Protein AF-A0A1A8EYY7-F1 (afdb_monomer)

Radius of gyration: 16.96 Å; Cα contacts (8 Å, |Δi|>4): 169; chains: 1; bounding box: 48×41×40 Å

pLDDT: mean 94.99, std 7.75, range [58.66, 98.88]

Foldseek 3Di:
DVVPQQQFDLQFPQSCVVGVVVVVPVVDPDPDDDDDFDEEEDEDLVVQLVVVVVVQQQFDDSVRGQLDAPRHRDDCVLQPDLDPDRGNHNDDPVSLVPDPNNCSVVVLLLRQARCVVPVRSRVVSDDPVVSVVRSNVRSVVSNVPHNYYYYPVCVVVRVD

Solvent-accessible surface area (backbone atoms only — not comparable to full-atom values): 9527 Å² total; per-residue (Å²): 120,98,70,68,59,81,59,30,51,84,49,32,44,45,25,39,73,73,34,48,65,61,58,54,56,74,75,44,96,69,89,64,93,78,87,82,76,50,68,55,75,47,58,63,66,67,64,46,43,55,52,47,50,59,42,23,27,74,46,48,66,71,82,75,40,52,69,46,44,92,91,39,58,70,50,65,85,53,56,46,75,84,55,69,87,94,42,42,54,71,54,47,71,68,59,58,68,65,36,87,65,38,70,67,65,62,38,71,41,62,40,36,8,58,38,68,85,48,52,46,58,39,71,84,72,52,57,65,72,60,43,51,53,52,35,49,54,36,16,53,52,45,58,70,71,32,76,44,74,32,44,68,92,39,58,75,69,54,74,110

Nearest PDB structures (foldseek):
  5t05-assembly2_B  TM=1.004E+00  e=5.123E-23  Escherichia coli O157:H7
  5t03-assembly2_B  TM=1.004E+00  e=5.450E-23  Escherichia coli O157:H7

Sequence (160 aa):
FSTGWSCGLHADWTELTNCVPVVMDKKDAQRNKRNFYYITMLRDPVSRYLSEWKHVQRGATWKTALHMCDGRSPTQEELPTCYSGDDWSGVTLKEFMNCQSNLANNRQVRMLADLSLVGCYNLSSMNESQRNHILLSSAMSNLKNMAFYGLTEFQRKTQY

Mean predicted aligned error: 3.68 Å

Secondary structure (DSSP, 8-state):
--STTTT-TT--HHHHHHHHHHHHHHH-S----PPP--EEEE--HHHHHHHHHHHHTTT---TT----BTTBPPPTTTS--SSSSS--TT--HHHHHH-TT-TTTTHHHHHHS-GGGGTTT-GGGS-HHHHHHHHHHHHHHHHHHSSEEEEGGGHHHHT-

Structure (mmCIF, N/CA/C/O backbone):
data_AF-A0A1A8EYY7-F1
#
_entry.id   AF-A0A1A8EYY7-F1
#
loop_
_atom_site.group_PDB
_atom_site.id
_atom_site.type_symbol
_atom_site.label_atom_id
_atom_site.label_alt_id
_atom_site.label_comp_id
_atom_site.label_asym_id
_atom_site.label_entity_id
_atom_site.label_seq_id
_atom_site.pdbx_PDB_ins_code
_atom_site.Cartn_x
_atom_site.Cartn_y
_atom_site.Cartn_z
_atom_site.occupancy
_atom_site.B_iso_or_equiv
_atom_site.auth_seq_id
_atom_site.auth_comp_id
_atom_site.auth_asym_id
_atom_site.auth_atom_id
_atom_site.pdbx_PDB_model_num
ATOM 1 N N . PHE A 1 1 ? 16.114 -12.271 4.223 1.00 58.66 1 PHE A N 1
ATOM 2 C CA . PHE A 1 1 ? 16.095 -11.055 3.383 1.00 58.66 1 PHE A CA 1
ATOM 3 C C . PHE A 1 1 ? 17.488 -10.837 2.821 1.00 58.66 1 PHE A C 1
ATOM 5 O O . PHE A 1 1 ? 18.430 -10.948 3.592 1.00 58.66 1 PHE A O 1
ATOM 12 N N . SER A 1 2 ? 17.632 -10.561 1.523 1.00 84.94 2 SER A N 1
ATOM 13 C CA . SER A 1 2 ? 18.944 -10.358 0.881 1.00 84.94 2 SER A CA 1
ATOM 14 C C . SER A 1 2 ? 19.622 -9.050 1.309 1.00 84.94 2 SER A C 1
ATOM 16 O O . SER A 1 2 ? 20.828 -9.026 1.516 1.00 84.94 2 SER A O 1
ATOM 18 N N . THR A 1 3 ? 18.851 -7.973 1.492 1.00 88.19 3 THR A N 1
ATOM 19 C CA . THR A 1 3 ? 19.357 -6.629 1.852 1.00 88.19 3 THR A CA 1
ATOM 20 C C . THR A 1 3 ? 18.648 -6.006 3.063 1.00 88.19 3 THR A C 1
ATOM 22 O O . THR A 1 3 ? 18.825 -4.819 3.350 1.00 88.19 3 THR A O 1
ATOM 25 N N . GLY A 1 4 ? 17.843 -6.792 3.786 1.00 92.88 4 GLY A N 1
ATOM 26 C CA . GLY A 1 4 ? 17.000 -6.297 4.880 1.00 92.88 4 GLY A CA 1
ATOM 27 C C . GLY A 1 4 ? 15.979 -5.250 4.414 1.00 92.88 4 GLY A C 1
ATOM 28 O O . GLY A 1 4 ? 15.544 -5.268 3.266 1.00 92.88 4 GLY A O 1
ATOM 29 N N . TRP A 1 5 ? 15.620 -4.323 5.305 1.00 93.94 5 TRP A N 1
ATOM 30 C CA . TRP A 1 5 ? 14.695 -3.210 5.046 1.00 93.94 5 TRP A CA 1
ATOM 31 C C . TRP A 1 5 ? 15.450 -1.896 4.802 1.00 93.94 5 TRP A C 1
ATOM 33 O O . TRP A 1 5 ? 15.204 -0.892 5.464 1.00 93.94 5 TRP A O 1
ATOM 43 N N . SER A 1 6 ? 16.405 -1.909 3.862 1.00 94.50 6 SER A N 1
ATOM 44 C CA . SER A 1 6 ? 17.305 -0.768 3.594 1.00 94.50 6 SER A CA 1
ATOM 45 C C . SER A 1 6 ? 16.578 0.531 3.196 1.00 94.50 6 SER A C 1
ATOM 47 O O . SER A 1 6 ? 17.141 1.606 3.364 1.00 94.50 6 SER A O 1
ATOM 49 N N . CYS A 1 7 ? 15.349 0.430 2.681 1.00 96.31 7 CYS A N 1
ATOM 50 C CA . CYS A 1 7 ? 14.510 1.561 2.265 1.00 96.31 7 CYS A CA 1
ATOM 51 C C . CYS A 1 7 ? 13.237 1.723 3.114 1.00 96.31 7 CYS A C 1
ATOM 53 O O . CYS A 1 7 ? 12.318 2.411 2.694 1.00 96.31 7 CYS A O 1
ATOM 55 N N . GLY A 1 8 ? 13.168 1.079 4.285 1.00 96.06 8 GLY A N 1
ATOM 56 C CA . GLY A 1 8 ? 11.983 1.076 5.147 1.00 96.06 8 GLY A CA 1
ATOM 57 C C . GLY A 1 8 ? 11.275 -0.281 5.203 1.00 96.06 8 GLY A C 1
ATOM 58 O O . GLY A 1 8 ? 11.381 -1.111 4.293 1.00 96.06 8 GLY A O 1
ATOM 59 N N . LEU A 1 9 ? 10.582 -0.534 6.317 1.00 97.12 9 LEU A N 1
ATOM 60 C CA . LEU A 1 9 ? 9.783 -1.744 6.513 1.00 97.12 9 LEU A CA 1
ATOM 61 C C . LEU A 1 9 ? 8.613 -1.755 5.526 1.00 97.12 9 LEU A C 1
ATOM 63 O O . LEU A 1 9 ? 7.784 -0.854 5.556 1.00 97.12 9 LEU A O 1
ATOM 67 N N . HIS A 1 10 ? 8.521 -2.802 4.702 1.00 96.81 10 HIS A N 1
ATOM 68 C CA . HIS A 1 10 ? 7.518 -2.902 3.636 1.00 96.81 10 HIS A CA 1
ATOM 69 C C . HIS A 1 10 ? 7.497 -1.680 2.704 1.00 96.81 10 HIS A C 1
ATOM 71 O O . HIS A 1 10 ? 6.417 -1.254 2.305 1.00 96.81 10 HIS A O 1
ATOM 77 N N . ALA A 1 11 ? 8.683 -1.164 2.354 1.00 98.00 11 ALA A N 1
ATOM 78 C CA . ALA A 1 11 ? 8.836 -0.028 1.451 1.00 98.00 11 ALA A CA 1
ATOM 79 C C . ALA A 1 11 ? 7.965 -0.169 0.191 1.00 98.00 11 ALA A C 1
ATOM 81 O O . ALA A 1 11 ? 8.028 -1.195 -0.499 1.00 98.00 11 ALA A O 1
ATOM 82 N N . ASP A 1 12 ? 7.137 0.839 -0.072 1.00 98.50 12 ASP A N 1
ATOM 83 C CA . ASP A 1 12 ? 6.220 0.851 -1.210 1.00 98.50 12 ASP A CA 1
ATOM 84 C C . ASP A 1 12 ? 6.879 1.324 -2.521 1.00 98.50 12 ASP A C 1
ATOM 86 O O . ASP A 1 12 ? 8.086 1.560 -2.577 1.00 98.50 12 ASP A O 1
ATOM 90 N N . TRP A 1 13 ? 6.112 1.414 -3.615 1.00 98.62 13 TRP A N 1
ATOM 91 C CA . TRP A 1 13 ? 6.629 1.878 -4.907 1.00 98.62 13 TRP A CA 1
ATOM 92 C C . TRP A 1 13 ? 7.245 3.281 -4.821 1.00 98.62 13 TRP A C 1
ATOM 94 O O . TRP A 1 13 ? 8.312 3.508 -5.395 1.00 98.62 13 TRP A O 1
ATOM 104 N N . THR A 1 14 ? 6.621 4.197 -4.074 1.00 98.50 14 THR A N 1
ATOM 105 C CA . THR A 1 14 ? 7.106 5.574 -3.903 1.00 98.50 14 THR A CA 1
ATOM 106 C C . THR A 1 14 ? 8.415 5.571 -3.114 1.00 98.50 14 THR A C 1
ATOM 108 O O . THR A 1 14 ? 9.381 6.222 -3.508 1.00 98.50 14 THR A O 1
ATOM 111 N N . GLU A 1 15 ? 8.506 4.769 -2.054 1.00 98.38 15 GLU A N 1
ATOM 112 C CA . GLU A 1 15 ? 9.724 4.644 -1.249 1.00 98.38 15 GLU A CA 1
ATOM 113 C C . GLU A 1 15 ? 10.866 3.970 -2.027 1.00 98.38 15 GLU A C 1
ATOM 115 O O . GLU A 1 15 ? 11.992 4.473 -2.063 1.00 98.38 15 GLU A O 1
ATOM 120 N N . LEU A 1 16 ? 10.596 2.838 -2.683 1.00 97.88 16 LEU A N 1
ATOM 121 C CA . LEU A 1 16 ? 11.614 2.042 -3.370 1.00 97.88 16 LEU A CA 1
ATOM 122 C C . LEU A 1 16 ? 12.220 2.781 -4.563 1.00 97.88 16 LEU A C 1
ATOM 124 O O . LEU A 1 16 ? 13.444 2.797 -4.699 1.00 97.88 16 LEU A O 1
ATOM 128 N N . THR A 1 17 ? 11.398 3.405 -5.408 1.00 97.06 17 THR A N 1
ATOM 129 C CA . THR A 1 17 ? 11.883 4.101 -6.612 1.00 97.06 17 THR A CA 1
ATOM 130 C C . THR A 1 17 ? 12.746 5.318 -6.284 1.00 97.06 17 THR A C 1
ATOM 132 O O . THR A 1 17 ? 13.692 5.603 -7.019 1.00 97.06 17 THR A O 1
ATOM 135 N N . ASN A 1 18 ? 12.501 5.967 -5.143 1.00 96.75 18 ASN A N 1
ATOM 136 C CA . ASN A 1 18 ? 13.295 7.099 -4.664 1.00 96.75 18 ASN A CA 1
ATOM 137 C C . ASN A 1 18 ? 14.523 6.687 -3.827 1.00 96.75 18 ASN A C 1
ATOM 139 O O . ASN A 1 18 ? 15.480 7.453 -3.719 1.00 96.75 18 ASN A O 1
ATOM 143 N N . CYS A 1 19 ? 14.535 5.485 -3.242 1.00 96.56 19 CYS A N 1
ATOM 144 C CA . CYS A 1 19 ? 15.603 5.038 -2.341 1.00 96.56 19 CYS A CA 1
ATOM 145 C C . CYS A 1 19 ? 16.603 4.060 -2.982 1.00 96.56 19 CYS A C 1
ATOM 147 O O . CYS A 1 19 ? 17.817 4.202 -2.800 1.00 96.56 19 CYS A O 1
ATOM 149 N N . VAL A 1 20 ? 16.124 3.058 -3.728 1.00 95.19 20 VAL A N 1
ATOM 150 C CA . VAL A 1 20 ? 16.946 1.927 -4.196 1.00 95.19 20 VAL A CA 1
ATOM 151 C C . VAL A 1 20 ? 18.136 2.368 -5.054 1.00 95.19 20 VAL A C 1
ATOM 153 O O . VAL A 1 20 ? 19.242 1.905 -4.757 1.00 95.19 20 VAL A O 1
ATOM 156 N N . PRO A 1 21 ? 17.992 3.268 -6.052 1.00 92.50 21 PRO A N 1
ATOM 157 C CA . PRO A 1 21 ? 19.135 3.708 -6.852 1.00 92.50 21 PRO A CA 1
ATOM 158 C C . PRO A 1 21 ? 20.260 4.298 -5.992 1.00 92.50 21 PRO A C 1
ATOM 160 O O . PRO A 1 21 ? 21.414 3.893 -6.109 1.00 92.50 21 PRO A O 1
ATOM 163 N N . VAL A 1 22 ? 19.908 5.160 -5.032 1.00 91.62 22 VAL A N 1
ATOM 164 C CA . VAL A 1 22 ? 20.863 5.819 -4.128 1.00 91.62 22 VAL A CA 1
ATOM 165 C C . VAL A 1 22 ? 21.564 4.814 -3.214 1.00 91.62 22 VAL A C 1
ATOM 167 O O . VAL A 1 22 ? 22.775 4.902 -3.003 1.00 91.62 22 VAL A O 1
ATOM 170 N N . VAL A 1 23 ? 20.822 3.855 -2.652 1.00 91.44 23 VAL A N 1
ATOM 171 C CA . VAL A 1 23 ? 21.387 2.831 -1.758 1.00 91.44 23 VAL A CA 1
ATOM 172 C C . VAL A 1 23 ? 22.336 1.899 -2.507 1.00 91.44 23 VAL A C 1
ATOM 174 O O . VAL A 1 23 ? 23.389 1.547 -1.973 1.00 91.44 23 VAL A O 1
ATOM 177 N N . MET A 1 24 ? 21.987 1.501 -3.729 1.00 88.81 24 MET A N 1
ATOM 178 C CA . MET A 1 24 ? 22.810 0.586 -4.520 1.00 88.81 24 MET A CA 1
ATOM 179 C C . MET A 1 24 ? 24.062 1.277 -5.064 1.00 88.81 24 MET A C 1
ATOM 181 O O . MET A 1 24 ? 25.140 0.685 -5.028 1.00 88.81 24 MET A O 1
ATOM 185 N N . ASP A 1 25 ? 23.967 2.547 -5.463 1.00 85.38 25 ASP A N 1
ATOM 186 C CA . ASP A 1 25 ? 25.119 3.319 -5.943 1.00 85.38 25 ASP A CA 1
ATOM 187 C C . ASP A 1 25 ? 26.149 3.624 -4.854 1.00 85.38 25 ASP A C 1
ATOM 189 O O . ASP A 1 25 ? 27.340 3.697 -5.142 1.00 85.38 25 ASP A O 1
ATOM 193 N N . LYS A 1 26 ? 25.735 3.724 -3.586 1.00 81.69 26 LYS A N 1
ATOM 194 C CA . LYS A 1 26 ? 26.672 3.859 -2.458 1.00 81.69 26 LYS A CA 1
ATOM 195 C C . LYS A 1 26 ? 27.442 2.574 -2.142 1.00 81.69 26 LYS A C 1
ATOM 197 O O . LYS A 1 26 ? 28.504 2.654 -1.532 1.00 81.69 26 LYS A O 1
ATOM 202 N N . LYS A 1 27 ? 26.906 1.402 -2.497 1.00 73.12 27 LYS A N 1
ATOM 203 C CA . LYS A 1 27 ? 27.491 0.100 -2.132 1.00 73.12 27 LYS A CA 1
ATOM 204 C C . LYS A 1 27 ? 28.580 -0.388 -3.087 1.00 73.12 27 LYS A C 1
ATOM 206 O O . LYS A 1 27 ? 29.367 -1.238 -2.692 1.00 73.12 27 LYS A O 1
ATOM 211 N N . ASP A 1 28 ? 28.649 0.152 -4.299 1.00 67.31 28 ASP A N 1
ATOM 212 C CA . ASP A 1 28 ? 29.555 -0.314 -5.353 1.00 67.31 28 ASP A CA 1
ATOM 213 C C . ASP A 1 28 ? 30.270 0.879 -5.994 1.00 67.31 28 ASP A C 1
ATOM 215 O O . ASP A 1 28 ? 29.634 1.811 -6.481 1.00 67.31 28 ASP A O 1
ATOM 219 N N . ALA A 1 29 ? 31.603 0.831 -6.040 1.00 60.16 29 ALA A N 1
ATOM 220 C CA . ALA A 1 29 ? 32.452 1.907 -6.561 1.00 60.16 29 ALA A CA 1
ATOM 221 C C . ALA A 1 29 ? 32.348 2.122 -8.090 1.00 60.16 29 ALA A C 1
ATOM 223 O O . ALA A 1 29 ? 32.885 3.100 -8.612 1.00 60.16 29 ALA A O 1
ATOM 224 N N . GLN A 1 30 ? 31.664 1.234 -8.823 1.00 61.97 30 GLN A N 1
ATOM 225 C CA . GLN A 1 30 ? 31.466 1.352 -10.270 1.00 61.97 30 GLN A CA 1
ATOM 226 C C . GLN A 1 30 ? 30.104 1.977 -10.601 1.00 61.97 30 GLN A C 1
ATOM 228 O O . GLN A 1 30 ? 29.057 1.344 -10.480 1.00 61.97 30 GLN A O 1
ATOM 233 N N . ARG A 1 31 ? 30.133 3.222 -11.095 1.00 63.28 31 ARG A N 1
ATOM 234 C CA . ARG A 1 31 ? 28.975 3.985 -11.603 1.00 63.28 31 ARG A CA 1
ATOM 235 C C . ARG A 1 31 ? 28.511 3.513 -12.992 1.00 63.28 31 ARG A C 1
ATOM 237 O O . ARG A 1 31 ? 28.346 4.320 -13.906 1.00 63.28 31 ARG A O 1
ATOM 244 N N . ASN A 1 32 ? 28.329 2.211 -13.183 1.00 66.25 32 ASN A N 1
ATOM 245 C CA . ASN A 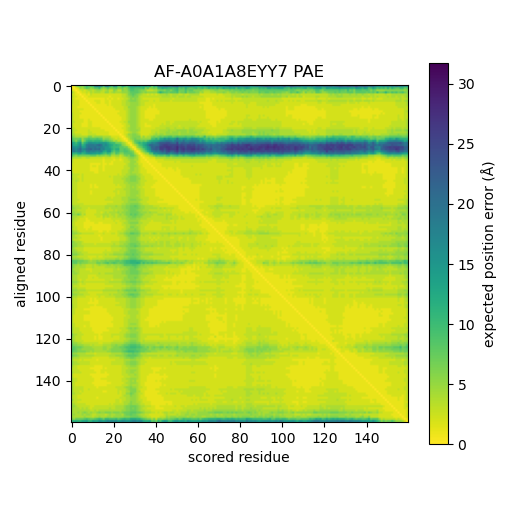1 32 ? 27.697 1.709 -14.403 1.00 66.25 32 ASN A CA 1
ATOM 246 C C . ASN A 1 32 ? 26.182 1.945 -14.328 1.00 66.25 32 ASN A C 1
ATOM 248 O O . ASN A 1 32 ? 25.596 1.870 -13.249 1.00 66.25 32 ASN A O 1
ATOM 252 N N . LYS A 1 33 ? 25.530 2.215 -15.469 1.00 72.81 33 LYS A N 1
ATOM 253 C CA . LYS A 1 33 ? 24.061 2.286 -15.538 1.00 72.81 33 LYS A CA 1
ATOM 254 C C . LYS A 1 33 ? 23.479 0.942 -15.083 1.00 72.81 33 LYS A C 1
ATOM 256 O O . LYS A 1 33 ? 23.648 -0.060 -15.774 1.00 72.81 33 LYS A O 1
ATOM 261 N N . ARG A 1 34 ? 22.822 0.920 -13.920 1.00 85.50 34 ARG A N 1
ATOM 262 C CA . ARG A 1 34 ? 22.143 -0.270 -13.391 1.00 85.50 34 ARG A CA 1
ATOM 263 C C . ARG A 1 34 ? 20.719 -0.333 -13.920 1.00 85.50 34 ARG A C 1
ATOM 265 O O . ARG A 1 34 ? 20.007 0.667 -13.911 1.00 85.50 34 ARG A O 1
ATOM 272 N N . ASN A 1 35 ? 20.296 -1.529 -14.305 1.00 91.31 35 ASN A N 1
ATOM 273 C CA . ASN A 1 35 ? 18.899 -1.806 -14.607 1.00 91.31 35 ASN A CA 1
ATOM 274 C C . ASN A 1 35 ? 18.225 -2.347 -13.342 1.00 91.31 35 ASN A C 1
ATOM 276 O O . ASN A 1 35 ? 18.688 -3.334 -12.770 1.00 91.31 35 ASN A O 1
ATOM 280 N N . PHE A 1 36 ? 17.137 -1.709 -12.911 1.00 94.62 36 PHE A N 1
ATOM 281 C CA . PHE A 1 36 ? 16.329 -2.168 -11.783 1.00 94.62 36 PHE A CA 1
ATOM 282 C C . PHE A 1 36 ? 15.064 -2.850 -12.303 1.00 94.62 36 PHE A C 1
ATOM 284 O O . PHE A 1 36 ? 14.240 -2.223 -12.965 1.00 94.62 36 PHE A O 1
ATOM 291 N N . TYR A 1 37 ? 14.910 -4.134 -11.988 1.00 97.06 37 TYR A N 1
ATOM 292 C CA . TYR A 1 37 ? 13.747 -4.932 -12.366 1.00 97.06 37 TYR A CA 1
ATOM 293 C C . TYR A 1 37 ? 12.845 -5.113 -11.147 1.00 97.06 37 TYR A C 1
ATOM 295 O O . TYR A 1 37 ? 13.100 -5.956 -10.287 1.00 97.06 37 TYR A O 1
ATOM 303 N N . TYR A 1 38 ? 11.809 -4.283 -11.050 1.00 97.75 38 TYR A N 1
ATOM 304 C CA . TYR A 1 38 ? 10.835 -4.357 -9.963 1.00 97.75 38 TYR A CA 1
ATOM 305 C C . TYR A 1 38 ? 9.885 -5.534 -10.174 1.00 97.75 38 TYR A C 1
ATOM 307 O O . TYR A 1 38 ? 9.432 -5.770 -11.295 1.00 97.75 38 TYR A O 1
ATOM 315 N N . ILE A 1 39 ? 9.584 -6.246 -9.087 1.00 98.00 39 ILE A N 1
ATOM 316 C CA . ILE A 1 39 ? 8.645 -7.368 -9.059 1.00 98.00 39 ILE A CA 1
ATOM 317 C C . ILE A 1 39 ? 7.753 -7.293 -7.820 1.00 98.00 39 ILE A C 1
ATOM 319 O O . ILE A 1 39 ? 8.154 -6.727 -6.802 1.00 98.00 39 ILE A O 1
ATOM 323 N N . THR A 1 40 ? 6.560 -7.885 -7.875 1.00 98.31 40 THR A N 1
ATOM 324 C CA . THR A 1 40 ? 5.651 -7.936 -6.718 1.00 98.31 40 THR A CA 1
ATOM 325 C C . THR A 1 40 ? 4.734 -9.162 -6.730 1.00 98.31 40 THR A C 1
ATOM 327 O O . THR A 1 40 ? 4.683 -9.915 -7.701 1.00 98.31 40 THR A O 1
ATOM 330 N N . MET A 1 41 ? 3.994 -9.358 -5.639 1.00 98.44 41 MET A N 1
ATOM 331 C CA . MET A 1 41 ? 2.955 -10.376 -5.495 1.00 98.44 41 MET A CA 1
ATOM 332 C C . MET A 1 41 ? 1.640 -9.718 -5.096 1.00 98.44 41 MET A C 1
ATOM 334 O O . MET A 1 41 ? 1.601 -8.936 -4.146 1.00 98.44 41 MET A O 1
ATOM 338 N N . LEU A 1 42 ? 0.554 -10.092 -5.769 1.00 98.56 42 LEU A N 1
ATOM 339 C CA . LEU A 1 42 ? -0.798 -9.674 -5.412 1.00 98.56 42 LEU A CA 1
ATOM 340 C C . LEU A 1 42 ? -1.616 -10.833 -4.858 1.00 98.56 42 LEU A C 1
ATOM 342 O O . LEU A 1 42 ? -1.286 -12.016 -4.999 1.00 98.56 42 LEU A O 1
ATOM 346 N N . ARG A 1 43 ? -2.719 -10.478 -4.212 1.00 98.56 43 ARG A N 1
ATOM 347 C CA . ARG A 1 43 ? -3.711 -11.411 -3.691 1.00 98.56 43 ARG A CA 1
ATOM 348 C C . ARG A 1 43 ? -5.099 -10.807 -3.840 1.00 98.56 43 ARG A C 1
ATOM 350 O O . ARG A 1 43 ? -5.252 -9.589 -3.714 1.00 98.56 43 ARG A O 1
ATOM 357 N N . ASP A 1 44 ? -6.091 -11.673 -4.038 1.00 98.50 44 ASP A N 1
ATOM 358 C CA . ASP A 1 44 ? -7.508 -11.327 -3.920 1.00 98.50 44 ASP A CA 1
ATOM 359 C C . ASP A 1 44 ? -7.745 -10.376 -2.721 1.00 98.50 44 ASP A C 1
ATOM 361 O O . ASP A 1 44 ? -7.338 -10.706 -1.594 1.00 98.50 44 ASP A O 1
ATOM 365 N N . PRO A 1 45 ? -8.348 -9.189 -2.934 1.00 98.44 45 PRO A N 1
ATOM 366 C CA . PRO A 1 45 ? -8.454 -8.161 -1.908 1.00 98.44 45 PRO A CA 1
ATOM 367 C C . PRO A 1 45 ? -9.150 -8.616 -0.626 1.00 98.44 45 PRO A C 1
ATOM 369 O O . PRO A 1 45 ? -8.690 -8.229 0.450 1.00 98.44 45 PRO A O 1
ATOM 372 N N . VAL A 1 46 ? -10.198 -9.445 -0.714 1.00 98.62 46 VAL A N 1
ATOM 373 C CA . VAL A 1 46 ? -10.948 -9.921 0.463 1.00 98.62 46 VAL A CA 1
ATOM 374 C C . VAL A 1 46 ? -10.074 -10.853 1.293 1.00 98.62 46 VAL A C 1
ATOM 376 O O . VAL A 1 46 ? -9.850 -10.617 2.482 1.00 98.62 46 VAL A O 1
ATOM 379 N N . SER A 1 47 ? -9.487 -11.863 0.653 1.00 98.56 47 SER A N 1
ATOM 380 C CA . SER A 1 47 ? -8.573 -12.811 1.294 1.00 98.56 47 SER A CA 1
ATOM 381 C C . SER A 1 47 ? -7.358 -12.114 1.907 1.00 98.56 47 SER A C 1
ATOM 383 O O . SER A 1 47 ? -6.915 -12.451 3.007 1.00 98.56 47 SER A O 1
ATOM 385 N N . ARG A 1 48 ? -6.807 -11.122 1.202 1.00 98.75 48 ARG A N 1
ATOM 386 C CA . ARG A 1 48 ? -5.679 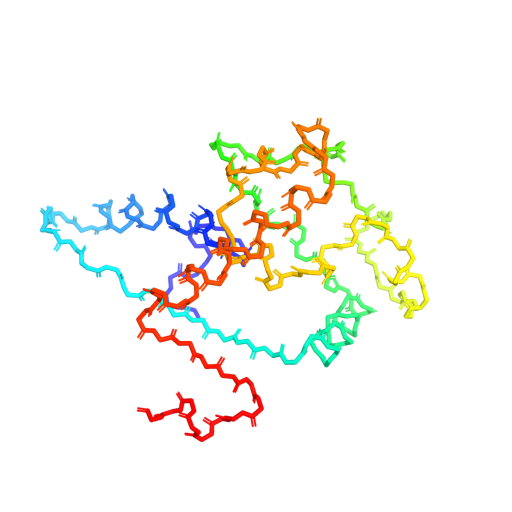-10.307 1.662 1.00 98.75 48 ARG A CA 1
ATOM 387 C C . ARG A 1 48 ? -6.057 -9.444 2.867 1.00 98.75 48 ARG A C 1
ATOM 389 O O . ARG A 1 48 ? -5.295 -9.405 3.829 1.00 98.75 48 ARG A O 1
ATOM 396 N N . TYR A 1 49 ? -7.218 -8.792 2.837 1.00 98.81 49 TYR A N 1
ATOM 397 C CA . TYR A 1 49 ? -7.708 -7.943 3.925 1.00 98.81 49 TYR A CA 1
ATOM 398 C C . TYR A 1 49 ? -7.983 -8.752 5.196 1.00 98.81 49 TYR A C 1
ATOM 400 O O . TYR A 1 49 ? -7.484 -8.407 6.264 1.00 98.81 49 TYR A O 1
ATOM 408 N N . LEU A 1 50 ? -8.681 -9.886 5.076 1.00 98.75 50 LEU A N 1
ATOM 409 C CA . LEU A 1 50 ? -8.934 -10.793 6.201 1.00 98.75 50 LEU A CA 1
ATOM 410 C C . LEU A 1 50 ? -7.637 -11.383 6.771 1.00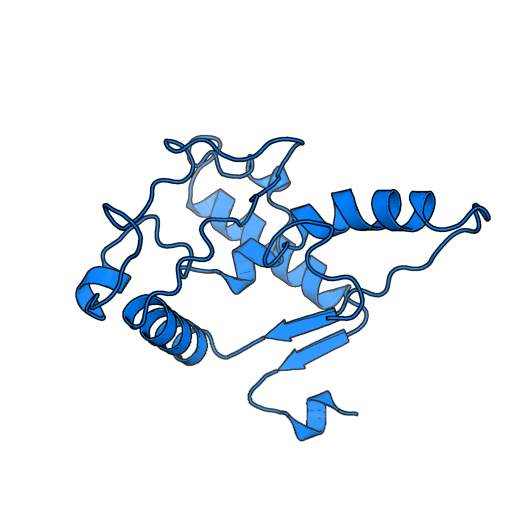 98.75 50 LEU A C 1
ATOM 412 O O . LEU A 1 50 ? -7.493 -11.522 7.986 1.00 98.75 50 LEU A O 1
ATOM 416 N N . SER A 1 51 ? -6.671 -11.699 5.906 1.00 98.62 51 SER A N 1
ATOM 417 C CA . SER A 1 51 ? -5.349 -12.163 6.331 1.00 98.62 51 SER A CA 1
ATOM 418 C C . SER A 1 51 ? -4.580 -11.094 7.107 1.00 98.62 51 SER A C 1
ATOM 420 O O . SER A 1 51 ? -3.866 -11.434 8.049 1.00 98.62 51 SER A O 1
ATOM 422 N N . GLU A 1 52 ? -4.701 -9.824 6.714 1.00 98.75 52 GLU A N 1
ATOM 423 C CA . GLU A 1 52 ? -4.098 -8.701 7.430 1.00 98.75 52 GLU A CA 1
ATOM 424 C C . GLU A 1 52 ? -4.769 -8.488 8.785 1.00 98.75 52 GLU A C 1
ATOM 426 O O . GLU A 1 52 ? -4.066 -8.449 9.790 1.00 98.75 52 GLU A O 1
ATOM 431 N N . TRP A 1 53 ? -6.106 -8.469 8.834 1.00 98.69 53 TRP A N 1
ATOM 432 C CA . TRP A 1 53 ? -6.860 -8.407 10.089 1.00 98.69 53 TRP A CA 1
ATOM 433 C C . TRP A 1 53 ? -6.395 -9.482 11.074 1.00 98.69 53 TRP A C 1
ATOM 435 O O . TRP A 1 53 ? -6.055 -9.173 12.211 1.00 98.69 53 TRP A O 1
ATOM 445 N N . LYS A 1 54 ? -6.289 -10.743 10.635 1.00 98.69 54 LYS A N 1
ATOM 446 C CA . LYS A 1 54 ? -5.793 -11.833 11.490 1.00 98.69 54 LYS A CA 1
ATOM 447 C C . LYS A 1 54 ? -4.344 -11.660 11.936 1.00 98.69 54 LYS A C 1
ATOM 449 O O . LYS A 1 54 ? -3.963 -12.243 12.947 1.00 98.69 54 LYS A O 1
ATOM 454 N N . HIS A 1 55 ? -3.524 -10.924 11.189 1.00 98.25 55 HIS A N 1
ATOM 455 C CA . HIS A 1 55 ? -2.155 -10.603 11.588 1.00 98.25 55 HIS A CA 1
ATOM 456 C C . HIS A 1 55 ? -2.123 -9.481 12.628 1.00 98.25 55 HIS A C 1
ATOM 458 O O . HIS A 1 55 ? -1.413 -9.583 13.624 1.00 98.25 55 HIS A O 1
ATOM 464 N N . VAL A 1 56 ? -2.942 -8.453 12.431 1.00 98.31 56 VAL A N 1
ATOM 465 C CA . VAL A 1 56 ? -3.089 -7.333 13.362 1.00 98.31 56 VAL A CA 1
ATOM 466 C C . VAL A 1 56 ? -3.702 -7.795 14.683 1.00 98.31 56 VAL A C 1
ATOM 468 O O . VAL A 1 56 ? -3.164 -7.501 15.744 1.00 98.31 56 VAL A O 1
ATOM 471 N N . GLN A 1 57 ? -4.727 -8.651 14.625 1.00 98.25 57 GLN A N 1
ATOM 472 C CA . GLN A 1 57 ? -5.367 -9.261 15.794 1.00 98.25 57 GLN A CA 1
ATOM 473 C C . GLN A 1 57 ? -4.375 -10.013 16.702 1.00 98.25 57 GLN A C 1
ATOM 475 O O . GLN A 1 57 ? -4.617 -10.121 17.901 1.00 98.25 57 GLN A O 1
ATOM 480 N N . ARG A 1 58 ? -3.255 -10.509 16.158 1.00 97.56 58 ARG A N 1
ATOM 481 C CA . ARG A 1 58 ? -2.181 -11.179 16.915 1.00 97.56 58 ARG A CA 1
ATOM 482 C C . ARG A 1 58 ? -0.955 -10.290 17.189 1.00 97.56 58 ARG A C 1
ATOM 484 O O . ARG A 1 58 ? 0.107 -10.827 17.484 1.00 97.56 58 ARG A O 1
ATOM 491 N N . GLY A 1 59 ? -1.085 -8.966 17.057 1.00 96.88 59 GLY A N 1
ATOM 492 C CA . GLY A 1 59 ? -0.076 -7.981 17.475 1.00 96.88 59 GLY A CA 1
ATOM 493 C C . GLY A 1 59 ? 0.747 -7.333 16.354 1.00 96.88 59 GLY A C 1
ATOM 494 O O . GLY A 1 59 ? 1.653 -6.550 16.632 1.00 96.88 59 GLY A O 1
ATOM 495 N N . ALA A 1 60 ? 0.479 -7.615 15.072 1.00 96.69 60 ALA A N 1
ATOM 496 C CA . ALA A 1 60 ? 1.188 -6.911 14.000 1.00 96.69 60 ALA A CA 1
ATOM 497 C C . ALA A 1 60 ? 0.720 -5.455 13.870 1.00 96.69 60 ALA A C 1
ATOM 499 O O . ALA A 1 60 ? -0.474 -5.180 13.805 1.00 96.69 60 ALA A O 1
ATOM 500 N N . THR A 1 61 ? 1.671 -4.528 13.761 1.00 94.75 61 THR A N 1
ATOM 501 C CA . THR A 1 61 ? 1.393 -3.091 13.569 1.00 94.75 61 THR A CA 1
ATOM 502 C C . THR A 1 61 ? 2.083 -2.509 12.343 1.00 94.75 61 THR A C 1
ATOM 504 O O . THR A 1 61 ? 1.567 -1.581 11.730 1.00 94.75 61 THR A O 1
ATOM 507 N N . TRP A 1 62 ? 3.265 -3.032 11.996 1.00 93.25 62 TRP A N 1
ATOM 508 C CA . TRP A 1 62 ? 4.201 -2.411 11.049 1.00 93.25 62 TRP A CA 1
ATOM 509 C C . TRP A 1 62 ? 4.511 -0.938 11.371 1.00 93.25 62 TRP A C 1
ATOM 511 O O . TRP A 1 62 ? 4.874 -0.183 10.477 1.00 93.25 62 TRP A O 1
ATOM 521 N N . LYS A 1 63 ? 4.419 -0.536 12.650 1.00 93.38 63 LYS A N 1
ATOM 522 C CA . LYS A 1 63 ? 4.557 0.860 13.110 1.00 93.38 63 LYS A CA 1
ATOM 523 C C . LYS A 1 63 ? 5.913 1.521 12.829 1.00 93.38 63 LYS A C 1
ATOM 525 O O . LYS A 1 63 ? 6.054 2.719 13.020 1.00 93.38 63 LYS A O 1
ATOM 530 N N . THR A 1 64 ? 6.913 0.746 12.410 1.00 94.81 64 THR A N 1
ATOM 531 C CA . THR A 1 64 ? 8.242 1.233 12.006 1.00 94.81 64 THR A CA 1
ATOM 532 C C . THR A 1 64 ? 8.376 1.447 10.492 1.00 94.81 64 THR A C 1
ATOM 534 O O . THR A 1 64 ? 9.476 1.729 10.014 1.00 94.81 64 THR A O 1
ATOM 537 N N . ALA A 1 65 ? 7.294 1.292 9.720 1.00 96.81 65 ALA A N 1
ATOM 538 C CA . ALA A 1 65 ? 7.249 1.718 8.324 1.00 96.81 65 ALA A CA 1
ATOM 539 C C . ALA A 1 65 ? 7.424 3.241 8.233 1.00 96.81 65 ALA A C 1
ATOM 541 O O . ALA A 1 65 ? 6.853 3.985 9.029 1.00 96.81 65 ALA A O 1
ATOM 542 N N . LEU A 1 66 ? 8.245 3.698 7.285 1.00 97.25 66 LEU A N 1
ATOM 543 C CA . LEU A 1 66 ? 8.619 5.111 7.187 1.00 97.25 66 LEU A CA 1
ATOM 544 C C . LEU A 1 66 ? 7.557 5.934 6.457 1.00 97.25 66 LEU A C 1
ATOM 546 O O . LEU A 1 66 ? 7.375 7.106 6.785 1.00 97.25 66 LEU A O 1
ATOM 550 N N . HIS A 1 67 ? 6.874 5.325 5.482 1.00 98.00 67 HIS A N 1
ATOM 551 C CA . HIS A 1 67 ? 5.870 5.977 4.644 1.00 98.00 67 HIS A CA 1
ATOM 552 C C . HIS A 1 67 ? 6.431 7.216 3.929 1.00 98.00 67 HIS A C 1
ATOM 554 O O . HIS A 1 67 ? 5.753 8.234 3.808 1.00 98.00 67 HIS A O 1
ATOM 560 N N . MET A 1 68 ? 7.687 7.143 3.477 1.00 98.12 68 MET A N 1
ATOM 561 C CA . MET A 1 68 ? 8.371 8.274 2.851 1.00 98.12 68 MET A CA 1
ATOM 562 C C . MET A 1 68 ? 7.701 8.671 1.534 1.00 98.12 68 MET A C 1
ATOM 564 O O . MET A 1 68 ? 7.561 7.866 0.617 1.00 98.12 68 MET A O 1
ATOM 568 N N . CYS A 1 69 ? 7.338 9.944 1.424 1.00 98.38 69 CYS A N 1
ATOM 569 C CA . CYS A 1 69 ? 6.816 10.550 0.206 1.00 98.38 69 CYS A CA 1
ATOM 570 C C . CYS A 1 69 ? 7.239 12.024 0.173 1.00 98.38 69 CYS A C 1
ATOM 572 O O . CYS A 1 69 ? 7.276 12.679 1.215 1.00 98.38 69 CYS A O 1
ATOM 574 N N . ASP A 1 70 ? 7.660 12.522 -0.992 1.00 97.25 70 ASP A N 1
ATOM 575 C CA . ASP A 1 70 ? 8.226 13.871 -1.169 1.00 97.25 70 ASP A CA 1
ATOM 576 C C . ASP A 1 70 ? 9.320 14.232 -0.143 1.00 97.25 70 ASP A C 1
ATOM 578 O O . ASP A 1 70 ? 9.418 15.351 0.359 1.00 97.25 70 ASP A O 1
ATOM 582 N N . GLY A 1 71 ? 10.166 13.251 0.189 1.00 96.56 71 GLY A N 1
ATOM 583 C CA . GLY A 1 71 ? 11.329 13.446 1.055 1.00 96.56 71 GLY A CA 1
ATOM 584 C C . GLY A 1 71 ? 11.038 13.514 2.559 1.00 96.56 71 GLY A C 1
ATOM 585 O O . GLY A 1 71 ? 11.965 13.790 3.320 1.00 96.56 71 GLY A O 1
ATOM 586 N N . ARG A 1 72 ? 9.809 13.225 3.013 1.00 97.81 72 ARG A N 1
ATOM 587 C CA . ARG A 1 72 ? 9.464 13.166 4.446 1.00 97.81 72 ARG A CA 1
ATOM 588 C C . ARG A 1 72 ? 8.490 12.036 4.793 1.00 97.81 72 ARG A C 1
ATOM 590 O O . ARG A 1 72 ? 7.769 11.536 3.934 1.00 97.81 72 ARG A O 1
ATOM 597 N N . SER A 1 73 ? 8.442 11.679 6.074 1.00 97.88 73 SER A N 1
ATOM 598 C CA . SER A 1 73 ? 7.387 10.834 6.646 1.00 97.88 73 SER A CA 1
ATOM 599 C C . SER A 1 73 ? 6.122 11.660 6.937 1.00 97.88 73 SER A C 1
ATOM 601 O O . SER A 1 73 ? 6.225 12.873 7.175 1.00 97.88 73 SER A O 1
ATOM 603 N N . PRO A 1 74 ? 4.929 11.039 6.924 1.00 97.69 74 PRO A N 1
ATOM 604 C CA . PRO A 1 74 ? 3.691 11.706 7.303 1.00 97.69 74 PRO A CA 1
ATOM 605 C C . PRO A 1 74 ? 3.666 12.034 8.798 1.00 97.69 74 PRO A C 1
ATOM 607 O O . PRO A 1 74 ? 4.286 11.346 9.613 1.00 97.69 74 PRO A O 1
ATOM 610 N N . THR A 1 75 ? 2.926 13.076 9.166 1.00 96.44 75 THR A N 1
ATOM 611 C CA . THR A 1 75 ? 2.628 13.370 10.575 1.00 96.44 75 THR A CA 1
ATOM 612 C C . THR A 1 75 ? 1.531 12.443 11.108 1.00 96.44 75 THR A C 1
ATOM 614 O O . THR A 1 75 ? 0.813 11.794 10.345 1.00 96.44 75 THR A O 1
ATOM 617 N N . GLN A 1 76 ? 1.342 12.420 12.430 1.00 94.56 76 GLN A N 1
ATOM 618 C CA . GLN A 1 76 ? 0.232 11.691 13.057 1.00 94.56 76 GLN A CA 1
ATOM 619 C C . GLN A 1 76 ? -1.149 12.243 12.646 1.00 94.56 76 GLN A C 1
ATOM 621 O O . GLN A 1 76 ? -2.141 11.524 12.710 1.00 94.56 76 GLN A O 1
ATOM 626 N N . GLU A 1 77 ? -1.221 13.507 12.218 1.00 95.06 77 GLU A N 1
ATOM 627 C CA . GLU A 1 77 ? -2.449 14.115 11.691 1.00 95.06 77 GLU A CA 1
ATOM 628 C C . GLU A 1 77 ? -2.756 13.620 10.271 1.00 95.06 77 GLU A C 1
ATOM 630 O O . GLU A 1 77 ? -3.909 13.347 9.948 1.00 95.06 77 GLU A O 1
ATOM 635 N N . GLU A 1 78 ? -1.726 13.458 9.434 1.00 96.44 78 GLU A N 1
ATOM 636 C CA . GLU A 1 78 ? -1.862 12.926 8.071 1.00 96.44 78 GLU A CA 1
ATOM 637 C C . GLU A 1 78 ? -2.125 11.413 8.064 1.00 96.44 78 GLU A C 1
ATOM 639 O O . GLU A 1 78 ? -2.827 10.902 7.190 1.00 96.44 78 GLU A O 1
ATOM 644 N N . LEU A 1 79 ? -1.571 10.683 9.038 1.00 96.75 79 LEU A N 1
ATOM 645 C CA . LEU A 1 79 ? -1.720 9.236 9.163 1.00 96.75 79 LEU A CA 1
ATOM 646 C C . LEU A 1 79 ? -1.998 8.839 10.627 1.00 96.75 79 LEU A C 1
ATOM 648 O O . LEU A 1 79 ? -1.101 8.369 11.331 1.00 96.75 79 LEU A O 1
ATOM 652 N N . PRO A 1 80 ? -3.248 8.993 11.102 1.00 96.75 80 PRO A N 1
ATOM 653 C CA . PRO A 1 80 ? -3.605 8.650 12.472 1.00 96.75 80 PRO A CA 1
ATOM 654 C C . PRO A 1 80 ? -3.689 7.134 12.682 1.00 96.75 80 PRO A C 1
ATOM 656 O O . PRO A 1 80 ? -4.189 6.385 11.836 1.00 96.75 80 PRO A O 1
ATOM 659 N N . THR A 1 81 ? -3.248 6.672 13.851 1.00 95.94 81 THR A N 1
ATOM 660 C CA . THR A 1 81 ? -3.302 5.260 14.254 1.00 95.94 81 THR A CA 1
ATOM 661 C C . THR A 1 81 ? -4.726 4.820 14.601 1.00 95.94 81 THR A C 1
ATOM 663 O O . THR A 1 81 ? -5.498 5.562 15.199 1.00 95.94 81 THR A O 1
ATOM 666 N N . CYS A 1 82 ? -5.062 3.568 14.280 1.00 97.31 82 CYS A N 1
ATOM 667 C CA . CYS A 1 82 ? -6.359 2.967 14.626 1.00 97.31 82 CYS A CA 1
ATOM 668 C C . CYS A 1 82 ? -6.442 2.403 16.053 1.00 97.31 82 CYS A C 1
ATOM 670 O O . CYS A 1 82 ? -7.477 1.872 16.448 1.00 97.31 82 CYS A O 1
ATOM 672 N N . TYR A 1 83 ? -5.344 2.453 16.800 1.00 96.31 83 TYR A N 1
ATOM 673 C CA . TYR A 1 83 ? -5.214 1.854 18.120 1.00 96.31 83 TYR A CA 1
ATOM 674 C C . TYR A 1 83 ? -4.503 2.810 19.074 1.00 96.31 83 TYR A C 1
ATOM 676 O O . TYR A 1 83 ? -3.794 3.729 18.648 1.00 96.31 83 TYR A O 1
ATOM 684 N N . SER A 1 84 ? -4.703 2.571 20.366 1.00 94.06 84 SER A N 1
ATOM 685 C CA . SER A 1 84 ? -3.987 3.210 21.465 1.00 94.06 84 SER A CA 1
ATOM 686 C C . SER A 1 84 ? -2.990 2.225 22.082 1.00 94.06 84 SER A C 1
ATOM 688 O O . SER A 1 84 ? -3.189 1.014 22.036 1.00 94.06 84 SER A O 1
ATOM 690 N N . GLY A 1 85 ? -1.904 2.739 22.663 1.00 94.56 85 GLY A N 1
ATOM 691 C CA . GLY A 1 85 ? -0.853 1.900 23.243 1.00 94.56 85 GLY A CA 1
ATOM 692 C C . GLY A 1 85 ? 0.072 1.278 22.191 1.00 94.56 85 GLY A C 1
ATOM 693 O O . GLY A 1 85 ? 0.405 1.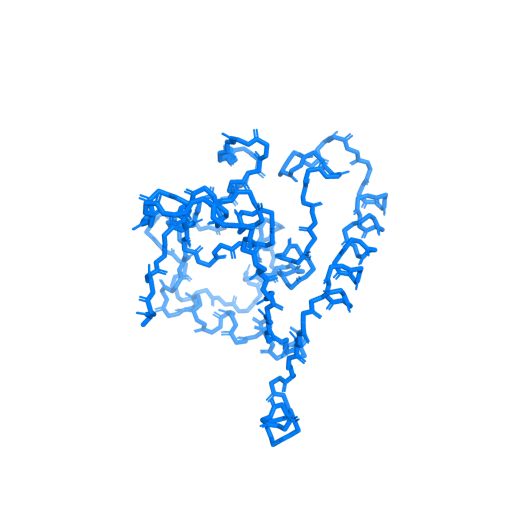910 21.187 1.00 94.56 85 GLY A O 1
ATOM 694 N N . ASP A 1 86 ? 0.530 0.052 22.450 1.00 95.31 86 ASP A N 1
ATOM 695 C CA . ASP A 1 86 ? 1.625 -0.561 21.693 1.00 95.31 86 ASP A CA 1
ATOM 696 C C . ASP A 1 86 ? 1.209 -1.210 20.369 1.00 95.31 86 ASP A C 1
ATOM 698 O O . ASP A 1 86 ? 1.999 -1.177 19.410 1.00 95.31 86 ASP A O 1
ATOM 702 N N . ASP A 1 87 ? 0.010 -1.800 20.321 1.00 96.94 87 ASP A N 1
ATOM 703 C CA . ASP A 1 87 ? -0.533 -2.525 19.174 1.00 96.94 87 ASP A CA 1
ATOM 704 C C . ASP A 1 87 ? -2.074 -2.567 19.148 1.00 96.94 87 ASP A C 1
ATOM 706 O O . ASP A 1 87 ? -2.750 -1.947 19.966 1.00 96.94 87 ASP A O 1
ATOM 710 N N . TRP A 1 88 ? -2.626 -3.282 18.161 1.00 97.69 88 TRP A N 1
ATOM 711 C CA . TRP A 1 88 ? -4.068 -3.490 17.987 1.00 97.69 88 TRP A CA 1
ATOM 712 C C . TRP A 1 88 ? -4.463 -4.963 18.194 1.00 97.69 88 TRP A C 1
ATOM 714 O O . TRP A 1 88 ? -5.300 -5.519 17.474 1.00 97.69 88 TRP A O 1
ATOM 724 N N . SER A 1 89 ? -3.802 -5.630 19.145 1.00 97.88 89 SER A N 1
ATOM 725 C CA . SER A 1 89 ? -4.078 -7.025 19.488 1.00 97.88 89 SER A CA 1
ATOM 726 C C . SER A 1 89 ? -5.522 -7.219 19.971 1.00 97.88 89 SER A C 1
ATOM 728 O O . SER A 1 89 ? -6.144 -6.342 20.563 1.00 97.88 89 SER A O 1
ATOM 730 N N . GLY A 1 90 ? -6.107 -8.375 19.652 1.00 97.75 90 GLY A N 1
ATOM 731 C CA . GLY A 1 90 ? -7.487 -8.706 20.021 1.00 97.75 90 GLY A CA 1
ATOM 732 C C . GLY A 1 90 ? -8.587 -8.035 19.185 1.00 97.75 90 GLY A C 1
ATOM 733 O O . GLY A 1 90 ? -9.735 -8.462 19.294 1.00 97.75 90 GLY A O 1
ATOM 734 N N . VAL A 1 91 ? -8.264 -7.078 18.300 1.00 98.44 91 VAL A N 1
ATOM 735 C CA . VAL A 1 91 ? -9.258 -6.343 17.495 1.00 98.44 91 VAL A CA 1
ATOM 736 C C . VAL A 1 91 ? -10.236 -7.270 16.760 1.00 98.44 91 VAL A C 1
ATOM 738 O O . VAL A 1 91 ? -9.852 -8.240 16.087 1.00 98.44 91 VAL A O 1
ATOM 741 N N . THR A 1 92 ? -11.531 -6.976 16.867 1.00 98.62 92 THR A N 1
ATOM 742 C CA . THR A 1 92 ? -12.568 -7.695 16.118 1.00 98.62 92 THR A CA 1
ATOM 743 C C . THR A 1 92 ? -12.573 -7.278 14.646 1.00 98.62 92 THR A C 1
ATOM 745 O O . THR A 1 92 ? -12.116 -6.196 14.284 1.00 98.62 92 THR A O 1
ATOM 748 N N . LEU A 1 93 ? -13.135 -8.105 13.757 1.00 98.62 93 LEU A N 1
ATOM 749 C CA . LEU A 1 93 ? -13.244 -7.729 12.340 1.00 98.62 93 LEU A CA 1
ATOM 750 C C . LEU A 1 93 ? -14.058 -6.435 12.156 1.00 98.62 93 LEU A C 1
ATOM 752 O O . LEU A 1 93 ? -13.714 -5.604 11.322 1.00 98.62 93 LEU A O 1
ATOM 756 N N . LYS A 1 94 ? -15.108 -6.245 12.965 1.00 98.50 94 LYS A N 1
ATOM 757 C CA . LYS A 1 94 ? -15.967 -5.057 12.909 1.00 98.50 94 LYS A CA 1
ATOM 758 C C . LYS A 1 94 ? -15.193 -3.784 13.261 1.00 98.50 94 LYS A C 1
ATOM 760 O O . LYS A 1 94 ? -15.280 -2.805 12.533 1.00 98.50 94 LYS A O 1
ATOM 765 N N . GLU A 1 95 ? -14.415 -3.799 14.340 1.00 98.31 95 GLU A N 1
ATOM 766 C CA . GLU A 1 95 ? -13.573 -2.656 14.724 1.00 98.31 95 GLU A CA 1
ATOM 767 C C . GLU A 1 95 ? -12.478 -2.390 13.690 1.00 98.31 95 GLU A C 1
ATOM 769 O O . GLU A 1 95 ? -12.253 -1.239 13.319 1.00 98.31 95 GLU A O 1
ATOM 774 N N . PHE A 1 96 ? -11.862 -3.452 13.160 1.00 98.56 96 PHE A N 1
ATOM 775 C CA . PHE A 1 96 ? -10.850 -3.347 12.112 1.00 98.56 96 PHE A CA 1
ATOM 776 C C . PHE A 1 96 ? -11.387 -2.637 10.862 1.00 98.56 96 PHE A C 1
ATOM 778 O O . PHE A 1 96 ? -10.718 -1.763 10.310 1.00 98.56 96 PHE A O 1
ATOM 785 N N . MET A 1 97 ? -12.613 -2.967 10.448 1.00 98.50 97 MET A N 1
ATOM 786 C CA . MET A 1 97 ? -13.288 -2.342 9.306 1.00 98.50 97 MET A CA 1
ATOM 787 C C . MET A 1 97 ? -13.777 -0.916 9.587 1.00 98.50 97 MET A C 1
ATOM 789 O O . MET A 1 97 ? -13.874 -0.119 8.658 1.00 98.50 97 MET A O 1
ATOM 793 N N . ASN A 1 98 ? -14.083 -0.585 10.843 1.00 98.25 98 ASN A N 1
ATOM 794 C CA . ASN A 1 98 ? -14.653 0.711 11.215 1.00 98.25 98 ASN A CA 1
ATOM 795 C C . ASN A 1 98 ? -13.614 1.838 11.331 1.00 98.25 98 ASN A C 1
ATOM 797 O O . ASN A 1 98 ? -13.996 3.008 11.319 1.00 98.25 98 ASN A O 1
ATOM 801 N N . CYS A 1 99 ? -12.319 1.527 11.444 1.00 98.00 99 CYS A N 1
ATOM 802 C CA . CYS A 1 99 ? -11.291 2.565 11.450 1.00 98.00 99 CYS A CA 1
ATOM 803 C C . CYS A 1 99 ? -11.071 3.143 10.042 1.00 98.00 99 CYS A C 1
ATOM 805 O O . CYS A 1 99 ? -10.589 2.455 9.138 1.00 98.00 99 CYS A O 1
ATOM 807 N N . GLN A 1 100 ? -11.363 4.434 9.871 1.00 96.44 100 GLN A N 1
ATOM 808 C CA . GLN A 1 100 ? -11.234 5.132 8.586 1.00 96.44 100 GLN A CA 1
ATOM 809 C C . GLN A 1 100 ? -9.781 5.221 8.094 1.00 96.44 100 GLN A C 1
ATOM 811 O O . GLN A 1 100 ? -9.531 5.071 6.899 1.00 96.44 100 GLN A O 1
ATOM 816 N N . SER A 1 101 ? -8.813 5.388 9.001 1.00 96.69 101 SER A N 1
ATOM 817 C CA . SER A 1 101 ? -7.383 5.468 8.672 1.00 96.69 101 SER A CA 1
ATOM 818 C C . SER A 1 101 ? -6.683 4.107 8.575 1.00 96.69 101 SER A C 1
ATOM 820 O O . SER A 1 101 ? -5.456 4.045 8.486 1.00 96.69 101 SER A O 1
ATOM 822 N N . ASN A 1 102 ? -7.428 2.993 8.563 1.00 98.31 102 ASN A N 1
ATOM 823 C CA . ASN A 1 102 ? -6.831 1.663 8.496 1.00 98.31 102 ASN A CA 1
ATOM 824 C C . ASN A 1 102 ? -6.048 1.467 7.187 1.00 98.31 102 ASN A C 1
ATOM 826 O O . ASN A 1 102 ? -6.622 1.354 6.102 1.00 98.31 102 ASN A O 1
ATOM 830 N N . LEU A 1 103 ? -4.723 1.338 7.296 1.00 98.38 103 LEU A N 1
ATOM 831 C CA . LEU A 1 103 ? -3.820 1.126 6.164 1.00 98.38 103 LEU A CA 1
ATOM 832 C C . LEU A 1 103 ? -4.036 -0.210 5.429 1.00 98.38 103 LEU A C 1
ATOM 834 O O . LEU A 1 103 ? -3.483 -0.393 4.339 1.00 98.38 103 LEU A O 1
ATOM 838 N N . ALA A 1 104 ? -4.847 -1.127 5.957 1.00 98.56 104 ALA A N 1
ATOM 839 C CA . ALA A 1 104 ? -5.312 -2.294 5.218 1.00 98.56 104 ALA A CA 1
ATOM 840 C C . ALA A 1 104 ? -6.242 -1.909 4.057 1.00 98.56 104 ALA A C 1
ATOM 842 O O . ALA A 1 104 ? -6.271 -2.614 3.043 1.00 98.56 104 ALA A O 1
ATOM 843 N N . ASN A 1 105 ? -6.980 -0.800 4.173 1.00 98.38 105 ASN A N 1
ATOM 844 C CA . ASN A 1 105 ? -7.879 -0.310 3.133 1.00 98.38 105 ASN A CA 1
ATOM 845 C C . ASN A 1 105 ? -7.062 0.048 1.884 1.00 98.38 105 ASN A C 1
ATOM 847 O O . ASN A 1 105 ? -6.104 0.820 1.947 1.00 98.38 105 ASN A O 1
ATOM 851 N N . ASN A 1 106 ? -7.407 -0.569 0.749 1.00 98.44 106 ASN A N 1
ATOM 852 C CA . ASN A 1 106 ? -6.745 -0.371 -0.544 1.00 98.44 106 ASN A CA 1
ATOM 853 C C . ASN A 1 106 ? -5.205 -0.476 -0.512 1.00 98.44 106 ASN A C 1
ATOM 855 O O . ASN A 1 106 ? -4.529 0.143 -1.333 1.00 98.44 106 ASN A O 1
ATOM 859 N N . ARG A 1 107 ? -4.636 -1.298 0.393 1.00 98.75 107 ARG A N 1
ATOM 860 C CA . ARG A 1 107 ? -3.177 -1.442 0.573 1.00 98.75 107 ARG A CA 1
ATOM 861 C C . ARG A 1 107 ? -2.430 -1.686 -0.740 1.00 98.75 107 ARG A C 1
ATOM 863 O O . ARG A 1 107 ? -1.428 -1.030 -0.977 1.00 98.75 107 ARG A O 1
ATOM 870 N N . GLN A 1 108 ? -2.907 -2.605 -1.586 1.00 98.75 108 GLN A N 1
ATOM 871 C CA . GLN A 1 108 ? -2.225 -2.938 -2.848 1.00 98.75 108 GLN A CA 1
ATOM 872 C C . GLN A 1 108 ? -2.175 -1.738 -3.798 1.00 98.75 108 GLN A C 1
ATOM 874 O O . GLN A 1 108 ? -1.121 -1.456 -4.347 1.00 98.75 108 GLN A O 1
ATOM 879 N N . VAL A 1 109 ? -3.279 -0.999 -3.942 1.00 98.81 109 VAL A N 1
ATOM 880 C CA . VAL A 1 109 ? -3.315 0.212 -4.776 1.00 98.81 109 VAL A CA 1
ATOM 881 C C . VAL A 1 109 ? -2.386 1.275 -4.197 1.00 98.81 109 VAL A C 1
ATOM 883 O O . VAL A 1 109 ? -1.512 1.761 -4.904 1.00 98.81 109 VAL A O 1
ATOM 886 N N . ARG A 1 110 ? -2.512 1.581 -2.898 1.00 98.75 110 ARG A N 1
ATOM 887 C CA . ARG A 1 110 ? -1.672 2.589 -2.234 1.00 98.75 110 ARG A CA 1
ATOM 888 C C . ARG A 1 110 ? -0.183 2.266 -2.362 1.00 98.75 110 ARG A C 1
ATOM 890 O O . ARG A 1 110 ? 0.592 3.158 -2.654 1.00 98.75 110 ARG A O 1
ATOM 897 N N . MET A 1 111 ? 0.206 1.005 -2.162 1.00 98.75 111 MET A N 1
ATOM 898 C CA . MET A 1 111 ? 1.616 0.606 -2.173 1.00 98.75 111 MET A CA 1
ATOM 899 C C . MET A 1 111 ? 2.220 0.459 -3.579 1.00 98.75 111 MET A C 1
ATOM 901 O O . MET A 1 111 ? 3.432 0.306 -3.705 1.00 98.75 111 MET A O 1
ATOM 905 N N . LEU A 1 112 ? 1.400 0.453 -4.632 1.00 98.88 112 LEU A N 1
ATOM 906 C CA . LEU A 1 112 ? 1.863 0.371 -6.022 1.00 98.88 112 LEU A CA 1
ATOM 907 C C . LEU A 1 112 ? 1.790 1.709 -6.753 1.00 98.88 112 LEU A C 1
ATOM 909 O O . LEU A 1 112 ? 2.454 1.870 -7.773 1.00 98.88 112 LEU A O 1
ATOM 913 N N . ALA A 1 113 ? 0.968 2.638 -6.274 1.00 98.81 113 ALA A N 1
ATOM 914 C CA . ALA A 1 113 ? 0.844 3.963 -6.851 1.00 98.81 113 ALA A CA 1
ATOM 915 C C . ALA A 1 113 ? 2.044 4.853 -6.496 1.00 98.81 113 ALA A C 1
ATOM 917 O O . ALA A 1 113 ? 2.698 4.684 -5.465 1.00 98.81 113 ALA A O 1
ATOM 918 N N . ASP A 1 114 ? 2.271 5.844 -7.348 1.00 98.69 114 ASP A N 1
ATOM 919 C CA . ASP A 1 114 ? 3.044 7.031 -7.015 1.00 98.69 114 ASP A CA 1
ATOM 920 C C . ASP A 1 114 ? 2.181 7.958 -6.150 1.00 98.69 114 ASP A C 1
ATOM 922 O O . ASP A 1 114 ? 1.210 8.557 -6.625 1.00 98.69 114 ASP A O 1
ATOM 926 N N . LEU A 1 115 ? 2.508 8.041 -4.861 1.00 98.62 115 LEU A N 1
ATOM 927 C CA . LEU A 1 115 ? 1.746 8.837 -3.905 1.00 98.62 115 LEU A CA 1
ATOM 928 C C . LEU A 1 115 ? 1.992 10.343 -4.062 1.00 98.62 115 LEU A C 1
ATOM 930 O O . LEU A 1 115 ? 1.129 11.127 -3.661 1.00 98.62 115 LEU A O 1
ATOM 934 N N . SER A 1 116 ? 3.098 10.763 -4.689 1.00 98.38 116 SER A N 1
ATOM 935 C CA . SER A 1 116 ? 3.376 12.187 -4.937 1.00 98.38 116 SER A CA 1
ATOM 936 C C . SER A 1 116 ? 2.310 12.822 -5.841 1.00 98.38 116 SER A C 1
ATOM 938 O O . SER A 1 116 ? 1.916 13.972 -5.645 1.00 98.38 116 SER A O 1
ATOM 940 N N . LEU A 1 117 ? 1.717 12.030 -6.747 1.00 98.44 117 LEU A N 1
ATOM 941 C CA . LEU A 1 117 ? 0.645 12.460 -7.654 1.00 98.44 117 LEU A CA 1
ATOM 942 C C . LEU A 1 117 ? -0.630 12.917 -6.933 1.00 98.44 117 LEU A C 1
ATOM 944 O O . LEU A 1 117 ? -1.475 13.571 -7.544 1.00 98.44 117 LEU A O 1
ATOM 948 N N . VAL A 1 118 ? -0.800 12.543 -5.662 1.00 98.19 118 VAL A N 1
ATOM 949 C CA . VAL A 1 118 ? -1.993 12.854 -4.863 1.00 98.19 118 VAL A CA 1
ATOM 950 C C . VAL A 1 118 ? -1.683 13.614 -3.576 1.00 98.19 118 VAL A C 1
ATOM 952 O O . VAL A 1 118 ? -2.446 13.530 -2.615 1.00 98.19 118 VAL A O 1
ATOM 955 N N . GLY A 1 119 ? -0.552 14.325 -3.532 1.00 97.69 119 GLY A N 1
ATOM 956 C CA . GLY A 1 119 ? -0.133 15.056 -2.335 1.00 97.69 119 GLY A CA 1
ATOM 957 C C . GLY A 1 119 ? 0.222 14.130 -1.168 1.00 97.69 119 GLY A C 1
ATOM 958 O O . GLY A 1 119 ? -0.026 14.461 -0.007 1.00 97.69 119 GLY A O 1
ATOM 959 N N . CYS A 1 120 ? 0.776 12.952 -1.465 1.00 98.12 120 CYS A N 1
ATOM 960 C CA . CYS A 1 120 ? 1.191 11.953 -0.488 1.00 98.12 120 CYS A CA 1
ATOM 961 C C . CYS A 1 120 ? 0.038 11.504 0.436 1.00 98.12 120 CYS A C 1
ATOM 963 O O . CYS A 1 120 ? -0.980 10.955 -0.006 1.00 98.12 120 CYS A O 1
ATOM 965 N N . TYR A 1 121 ? 0.215 11.709 1.742 1.00 97.75 121 TYR A N 1
ATOM 966 C CA . TYR A 1 121 ? -0.747 11.364 2.787 1.00 97.75 121 TYR A CA 1
ATOM 967 C C . TYR A 1 121 ? -1.648 12.548 3.172 1.00 97.75 121 TYR A C 1
ATOM 969 O O . TYR A 1 121 ? -2.540 12.386 4.000 1.00 97.75 121 TYR A O 1
ATOM 977 N N . ASN A 1 122 ? -1.486 13.719 2.544 1.00 96.94 122 ASN A N 1
ATOM 978 C CA . ASN A 1 122 ? -2.377 14.853 2.756 1.00 96.94 122 ASN A CA 1
ATOM 979 C C . ASN A 1 122 ? -3.687 14.658 1.974 1.00 96.94 122 ASN A C 1
ATOM 981 O O . ASN A 1 122 ? -3.791 14.984 0.787 1.00 96.94 122 ASN A O 1
ATOM 985 N N . LEU A 1 123 ? -4.704 14.141 2.665 1.00 94.62 123 LEU A N 1
ATOM 986 C CA . LEU A 1 123 ? -6.028 13.868 2.099 1.00 94.62 123 LEU A CA 1
ATOM 987 C C . LEU A 1 123 ? -6.796 15.133 1.685 1.00 94.62 123 LEU A C 1
ATOM 989 O O . LEU A 1 123 ? -7.711 15.037 0.875 1.00 94.62 123 LEU A O 1
ATOM 993 N N . SER A 1 124 ? -6.413 16.306 2.194 1.00 95.12 124 SER A N 1
ATOM 994 C CA . SER A 1 124 ? -7.052 17.590 1.876 1.00 95.12 124 SER A CA 1
ATOM 995 C C . SER A 1 124 ? -6.508 18.241 0.601 1.00 95.12 124 SER A C 1
ATOM 997 O O . SER A 1 124 ? -7.015 19.277 0.180 1.00 95.12 124 SER A O 1
ATOM 999 N N . SER A 1 125 ? -5.470 17.664 -0.014 1.00 93.75 125 SER A N 1
ATOM 1000 C CA . SER A 1 125 ? -4.846 18.211 -1.226 1.00 93.75 125 SER A CA 1
ATOM 1001 C C . SER A 1 125 ? -5.763 18.172 -2.453 1.00 93.75 125 SER A C 1
ATOM 1003 O O . SER A 1 125 ? -5.607 18.987 -3.361 1.00 93.75 125 SER A O 1
ATOM 1005 N N . MET A 1 126 ? -6.715 17.234 -2.491 1.00 96.19 126 MET A N 1
ATOM 1006 C CA . MET A 1 126 ? -7.669 17.076 -3.585 1.00 96.19 126 MET A CA 1
ATOM 1007 C C . MET A 1 126 ? -8.888 16.245 -3.178 1.00 96.19 126 MET A C 1
ATOM 1009 O O . MET A 1 126 ? -8.909 15.554 -2.164 1.00 96.19 126 MET A O 1
ATOM 1013 N N . ASN A 1 127 ? -9.900 16.273 -4.035 1.00 97.00 127 ASN A N 1
ATOM 1014 C CA . ASN A 1 127 ? -11.165 15.576 -3.871 1.00 97.00 127 ASN A CA 1
ATOM 1015 C C . ASN A 1 127 ? -10.950 14.052 -3.873 1.00 97.00 127 ASN A C 1
ATOM 1017 O O . ASN A 1 127 ? -10.225 13.523 -4.718 1.00 97.00 127 ASN A O 1
ATOM 1021 N N . GLU A 1 128 ? -11.665 13.321 -3.015 1.00 96.31 128 GLU A N 1
ATOM 1022 C CA . GLU A 1 128 ? -11.487 11.869 -2.868 1.00 96.31 128 GLU A CA 1
ATOM 1023 C C . GLU A 1 128 ? -11.712 11.095 -4.179 1.00 96.31 128 GLU A C 1
ATOM 1025 O O . GLU A 1 128 ? -10.926 10.220 -4.534 1.00 96.31 128 GLU A O 1
ATOM 1030 N N . SER A 1 129 ? -12.748 11.447 -4.949 1.00 96.88 129 SER A N 1
ATOM 1031 C CA . SER A 1 129 ? -13.034 10.781 -6.228 1.00 96.88 129 SER A CA 1
ATOM 1032 C C . SER A 1 129 ? -11.885 10.946 -7.229 1.00 96.88 129 SER A C 1
ATOM 1034 O O . SER A 1 129 ? -11.466 9.976 -7.863 1.00 96.88 129 SER A O 1
ATOM 1036 N N . GLN A 1 130 ? -11.319 12.152 -7.322 1.00 97.88 130 GLN A N 1
ATOM 1037 C CA . GLN A 1 130 ? -10.165 12.428 -8.176 1.00 97.88 130 GLN A CA 1
ATOM 1038 C C . GLN A 1 130 ? -8.929 11.668 -7.683 1.00 97.88 130 GLN A C 1
ATOM 1040 O O . GLN A 1 130 ? -8.268 10.989 -8.471 1.00 97.88 130 GLN A O 1
ATOM 1045 N N . ARG A 1 131 ? -8.669 11.709 -6.372 1.00 98.25 131 ARG A N 1
ATOM 1046 C CA . ARG A 1 131 ? -7.579 10.973 -5.724 1.00 98.25 131 ARG A CA 1
ATOM 1047 C C . ARG A 1 131 ? -7.643 9.478 -6.025 1.00 98.25 131 ARG A C 1
ATOM 1049 O O . ARG A 1 131 ? -6.642 8.883 -6.417 1.00 98.25 131 ARG A O 1
ATOM 1056 N N . ASN A 1 132 ? -8.821 8.875 -5.886 1.00 98.12 132 ASN A N 1
ATOM 1057 C CA . ASN A 1 132 ? -9.030 7.447 -6.110 1.00 98.12 132 ASN A CA 1
ATOM 1058 C C . ASN A 1 132 ? -8.772 7.052 -7.573 1.00 98.12 132 ASN A C 1
ATOM 1060 O O . ASN A 1 132 ? -8.132 6.028 -7.818 1.00 98.12 132 ASN A O 1
ATOM 1064 N N . HIS A 1 133 ? -9.195 7.877 -8.538 1.00 98.38 133 HIS A N 1
ATOM 1065 C CA . HIS A 1 133 ? -8.905 7.641 -9.957 1.00 98.38 133 HIS A CA 1
ATOM 1066 C C . HIS A 1 133 ? -7.404 7.712 -10.263 1.00 98.38 133 HIS A C 1
ATOM 1068 O O . HIS A 1 133 ? -6.883 6.839 -10.962 1.00 98.38 133 HIS A O 1
ATOM 1074 N N . ILE A 1 134 ? -6.696 8.710 -9.721 1.00 98.69 134 ILE A N 1
ATOM 1075 C CA . ILE A 1 134 ? -5.247 8.868 -9.921 1.00 98.69 134 ILE A CA 1
ATOM 1076 C C . ILE A 1 134 ? -4.491 7.680 -9.320 1.00 98.69 134 ILE A C 1
ATOM 1078 O O . ILE A 1 134 ? -3.664 7.076 -10.002 1.00 98.69 134 ILE A O 1
ATOM 1082 N N . LEU A 1 135 ? -4.813 7.296 -8.080 1.00 98.75 135 LEU A N 1
ATOM 1083 C CA . LEU A 1 135 ? -4.178 6.164 -7.404 1.00 98.75 135 LEU A CA 1
ATOM 1084 C C . LEU A 1 135 ? -4.374 4.852 -8.163 1.00 98.75 135 LEU A C 1
ATOM 1086 O O . LEU A 1 135 ? -3.414 4.108 -8.355 1.00 98.75 135 LEU A O 1
ATOM 1090 N N . LEU A 1 136 ? -5.598 4.567 -8.615 1.00 98.75 136 LEU A N 1
ATOM 1091 C CA . LEU A 1 136 ? -5.881 3.348 -9.369 1.00 98.75 136 LEU A CA 1
ATOM 1092 C C . LEU A 1 136 ? -5.120 3.328 -10.700 1.00 98.75 136 LEU A C 1
ATOM 1094 O O . LEU A 1 136 ? -4.465 2.335 -11.014 1.00 98.75 136 LEU A O 1
ATOM 1098 N N . SER A 1 137 ? -5.163 4.431 -11.452 1.00 98.81 137 SER A N 1
ATOM 1099 C CA . SER A 1 137 ? -4.463 4.560 -12.734 1.00 98.81 137 SER A CA 1
ATOM 1100 C C . SER A 1 137 ? -2.946 4.401 -12.574 1.00 98.81 137 SER A C 1
ATOM 1102 O O . SER A 1 137 ? -2.316 3.627 -13.298 1.00 98.81 137 SER A O 1
ATOM 1104 N N . SER A 1 138 ? -2.367 5.061 -11.566 1.00 98.81 138 SER A N 1
ATOM 1105 C CA . SER A 1 138 ? -0.943 4.970 -11.237 1.00 98.81 138 SER A CA 1
ATOM 1106 C C . SER A 1 138 ? -0.542 3.546 -10.846 1.00 98.81 138 SER A C 1
ATOM 1108 O O . SER A 1 138 ? 0.379 2.986 -11.439 1.00 98.81 138 SER A O 1
ATOM 1110 N N . ALA A 1 139 ? -1.285 2.904 -9.937 1.00 98.81 139 ALA A N 1
ATOM 1111 C CA . ALA A 1 139 ? -1.016 1.530 -9.517 1.00 98.81 139 ALA A CA 1
ATOM 1112 C C . ALA A 1 139 ? -1.087 0.534 -10.687 1.00 98.81 139 ALA A C 1
ATOM 1114 O O . ALA A 1 139 ? -0.224 -0.335 -10.804 1.00 98.81 139 ALA A O 1
ATOM 1115 N N . MET A 1 140 ? -2.083 0.666 -11.572 1.00 98.75 140 MET A N 1
ATOM 1116 C CA . MET A 1 140 ? -2.210 -0.176 -12.766 1.00 98.75 140 MET A CA 1
ATOM 1117 C C . MET A 1 140 ? -1.044 0.028 -13.736 1.00 98.75 140 MET A C 1
ATOM 1119 O O . MET A 1 140 ? -0.494 -0.950 -14.243 1.00 98.75 140 MET A O 1
ATOM 1123 N N . SER A 1 141 ? -0.655 1.283 -13.980 1.00 98.75 141 SER A N 1
ATOM 1124 C CA . SER A 1 141 ? 0.481 1.621 -14.841 1.00 98.75 141 SER A CA 1
ATOM 1125 C C . SER A 1 141 ? 1.787 1.049 -14.286 1.00 98.75 141 SER A C 1
ATOM 1127 O O . SER A 1 141 ? 2.500 0.328 -14.984 1.00 98.75 141 SER A O 1
ATOM 1129 N N . ASN A 1 142 ? 2.065 1.292 -13.004 1.00 98.75 142 ASN A N 1
ATOM 1130 C CA . ASN A 1 142 ? 3.280 0.833 -12.339 1.00 98.75 142 ASN A CA 1
ATOM 1131 C C . ASN A 1 142 ? 3.367 -0.692 -12.322 1.00 98.75 142 ASN A C 1
ATOM 1133 O O . ASN A 1 142 ? 4.394 -1.240 -12.708 1.00 98.75 142 ASN A O 1
ATOM 1137 N N . LEU A 1 143 ? 2.282 -1.381 -11.954 1.00 98.62 143 LEU A N 1
ATOM 1138 C CA . LEU A 1 143 ? 2.221 -2.842 -11.962 1.00 98.62 143 LEU A CA 1
ATOM 1139 C C . LEU A 1 143 ? 2.457 -3.422 -13.363 1.00 98.62 143 LEU A C 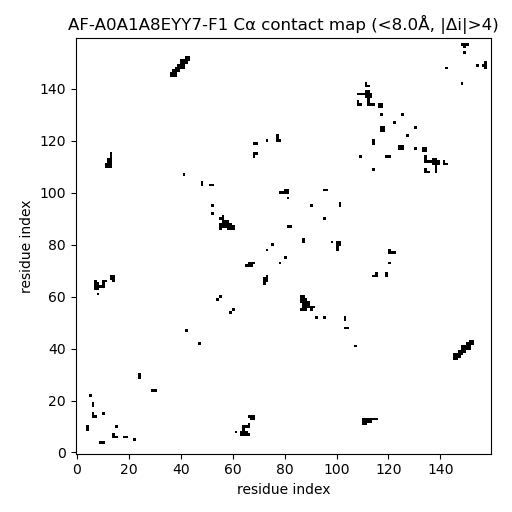1
ATOM 1141 O O . LEU A 1 143 ? 3.222 -4.371 -13.506 1.00 98.62 143 LEU A O 1
ATOM 1145 N N . LYS A 1 144 ? 1.829 -2.850 -14.400 1.00 98.44 144 LYS A N 1
ATOM 1146 C CA . LYS A 1 144 ? 1.983 -3.307 -15.791 1.00 98.44 144 LYS A CA 1
ATOM 1147 C C . LYS A 1 144 ? 3.415 -3.134 -16.308 1.00 98.44 144 LYS A C 1
ATOM 1149 O O . LYS A 1 144 ? 3.852 -3.927 -17.135 1.00 98.44 144 LYS A O 1
ATOM 1154 N N . ASN A 1 145 ? 4.118 -2.105 -15.839 1.00 98.12 145 ASN A N 1
ATOM 1155 C CA . ASN A 1 145 ? 5.484 -1.784 -16.256 1.00 98.12 145 ASN A CA 1
ATOM 1156 C C . ASN A 1 145 ? 6.566 -2.444 -15.379 1.00 98.12 145 ASN A C 1
ATOM 1158 O O . ASN A 1 145 ? 7.755 -2.292 -15.664 1.00 98.12 145 ASN A O 1
ATOM 1162 N N . MET A 1 146 ? 6.187 -3.169 -14.320 1.00 98.31 146 MET A N 1
ATOM 1163 C CA . MET A 1 146 ? 7.117 -4.025 -13.582 1.00 98.31 146 MET A CA 1
ATOM 1164 C C . MET A 1 146 ? 7.637 -5.148 -14.480 1.00 98.31 146 MET A C 1
ATOM 1166 O O . MET A 1 146 ? 6.970 -5.581 -15.417 1.00 98.31 146 MET A O 1
ATOM 1170 N N . ALA A 1 147 ? 8.826 -5.661 -14.162 1.00 97.81 147 ALA A N 1
ATOM 1171 C CA . ALA A 1 147 ? 9.414 -6.765 -14.913 1.00 97.81 147 ALA A CA 1
ATOM 1172 C C . ALA A 1 147 ? 8.562 -8.039 -14.808 1.00 97.81 147 ALA A C 1
ATOM 1174 O O . ALA A 1 147 ? 8.503 -8.829 -15.745 1.00 97.81 147 ALA A O 1
ATOM 1175 N N . PHE A 1 148 ? 7.912 -8.230 -13.659 1.00 98.06 148 PHE A N 1
ATOM 1176 C CA . PHE A 1 148 ? 7.033 -9.356 -13.389 1.00 98.06 148 PHE A CA 1
ATOM 1177 C C . PHE A 1 148 ? 6.136 -9.062 -12.180 1.00 98.06 148 PHE A C 1
ATOM 1179 O O . PHE A 1 148 ? 6.545 -8.380 -11.242 1.00 98.06 148 PHE A O 1
ATOM 1186 N N . TYR A 1 149 ? 4.938 -9.637 -12.145 1.00 98.19 149 TYR A N 1
ATOM 1187 C CA . TYR A 1 149 ? 4.157 -9.744 -10.917 1.00 98.19 149 TYR A CA 1
ATOM 1188 C C . TYR A 1 149 ? 3.432 -11.087 -10.867 1.00 98.19 149 TYR A C 1
ATOM 1190 O O . TYR A 1 149 ? 2.958 -11.595 -11.881 1.00 98.19 149 TYR A O 1
ATOM 1198 N N . GLY A 1 150 ? 3.335 -11.657 -9.670 1.00 98.12 150 GLY A N 1
ATOM 1199 C CA . GLY A 1 150 ? 2.648 -12.923 -9.439 1.00 98.12 150 GLY A CA 1
ATOM 1200 C C . GLY A 1 150 ? 1.332 -12.754 -8.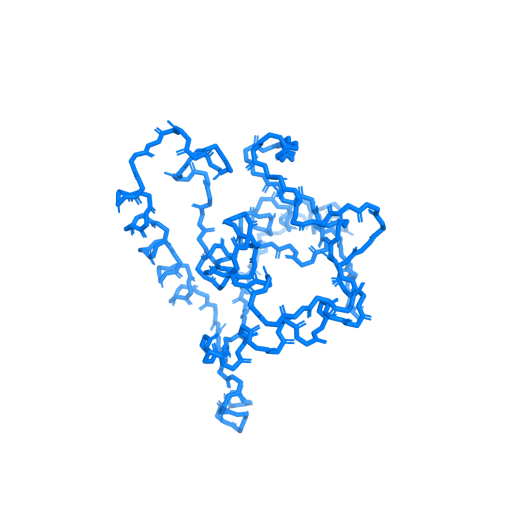693 1.00 98.12 150 GLY A C 1
ATOM 1201 O O . GLY A 1 150 ? 1.088 -11.744 -8.030 1.00 98.12 150 GLY A O 1
ATOM 1202 N N . LEU A 1 151 ? 0.490 -13.783 -8.758 1.00 98.38 151 LEU A N 1
ATOM 1203 C CA . LEU A 1 151 ? -0.768 -13.850 -8.016 1.00 98.38 151 LEU A CA 1
ATOM 1204 C C . LEU A 1 151 ? -0.714 -15.008 -7.026 1.00 98.38 151 LEU A C 1
ATOM 1206 O O . LEU A 1 151 ? -0.406 -16.145 -7.386 1.00 98.38 151 LEU A O 1
ATOM 1210 N N . THR A 1 152 ? -1.058 -14.727 -5.770 1.00 97.62 152 THR A N 1
ATOM 121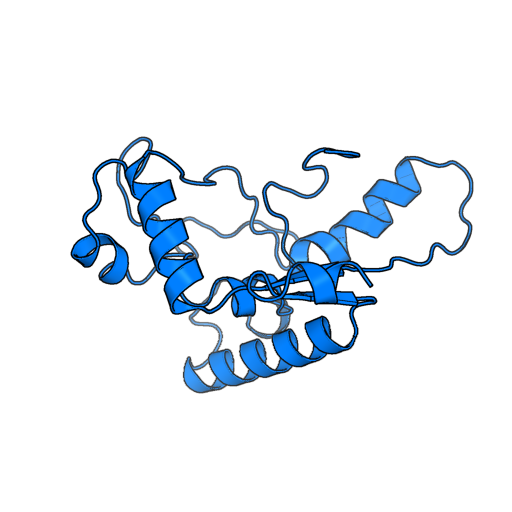1 C CA . THR A 1 152 ? -0.962 -15.695 -4.665 1.00 97.62 152 THR A CA 1
ATOM 1212 C C . THR A 1 152 ? -1.782 -16.963 -4.929 1.00 97.62 152 THR A C 1
ATOM 1214 O O . THR A 1 152 ? -1.367 -18.051 -4.538 1.00 97.62 152 THR A O 1
ATOM 1217 N N . GLU A 1 153 ? -2.915 -16.850 -5.622 1.00 96.56 153 GLU A N 1
ATOM 1218 C CA . GLU A 1 153 ? -3.792 -17.978 -5.969 1.00 96.56 153 GLU A CA 1
ATOM 1219 C C . GLU A 1 153 ? -3.269 -18.854 -7.126 1.00 96.56 153 GLU A C 1
ATOM 1221 O O . GLU A 1 153 ? -3.741 -19.973 -7.318 1.00 96.56 153 GLU A O 1
ATOM 1226 N N . PHE A 1 154 ? -2.248 -18.401 -7.864 1.00 97.00 154 PHE A N 1
ATOM 1227 C CA . PHE A 1 154 ? -1.668 -19.119 -9.003 1.00 97.00 154 PHE A CA 1
ATOM 1228 C C . PHE A 1 154 ? -0.170 -19.392 -8.809 1.00 97.00 154 PHE A C 1
ATOM 1230 O O . PHE A 1 154 ? 0.653 -19.041 -9.654 1.00 97.00 154 PHE A O 1
ATOM 1237 N N . GLN A 1 155 ? 0.186 -20.066 -7.710 1.00 95.75 155 GLN A N 1
ATOM 1238 C CA . GLN A 1 155 ? 1.580 -20.360 -7.334 1.00 95.75 155 GLN A CA 1
ATOM 1239 C C . GLN A 1 155 ? 2.397 -21.002 -8.463 1.00 95.75 155 GLN A C 1
ATOM 1241 O O . GLN A 1 155 ? 3.458 -20.494 -8.804 1.00 95.75 155 GLN A O 1
ATOM 1246 N N . ARG A 1 156 ? 1.887 -22.071 -9.097 1.00 95.44 156 ARG A N 1
ATOM 1247 C CA . ARG A 1 156 ? 2.607 -22.731 -10.203 1.00 95.44 156 ARG A CA 1
ATOM 1248 C C . ARG A 1 156 ? 2.807 -21.802 -11.398 1.00 95.44 156 ARG A C 1
ATOM 1250 O O . ARG A 1 156 ? 3.897 -21.776 -11.935 1.00 95.44 156 ARG A O 1
ATOM 1257 N N . LYS A 1 157 ? 1.791 -21.020 -11.788 1.00 94.69 157 LYS A N 1
ATOM 1258 C CA . LYS A 1 157 ? 1.911 -20.079 -12.919 1.00 94.69 157 LYS A CA 1
ATOM 1259 C C . LYS A 1 157 ? 2.888 -18.941 -12.622 1.00 94.69 157 LYS A C 1
ATOM 1261 O O . LYS A 1 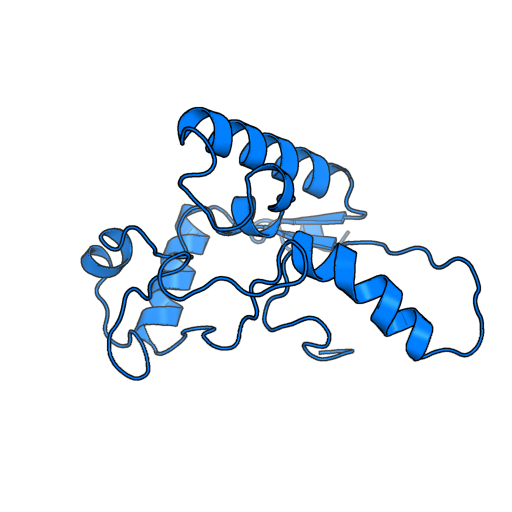157 ? 3.538 -18.469 -13.531 1.00 94.69 157 LYS A O 1
ATOM 1266 N N . THR A 1 158 ? 2.982 -18.526 -11.360 1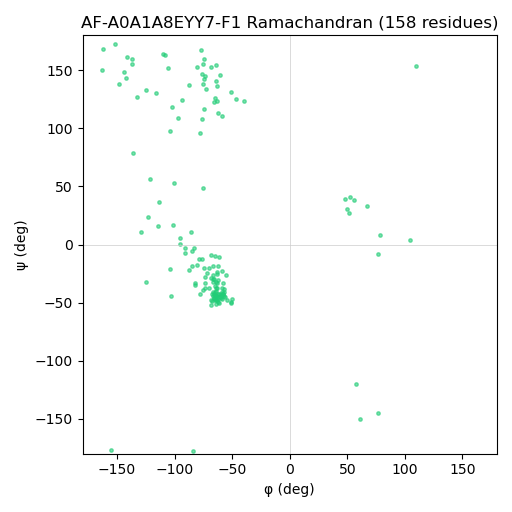.00 94.19 158 THR A N 1
ATOM 1267 C CA . THR A 1 158 ? 3.895 -17.469 -10.901 1.00 94.19 158 THR A CA 1
ATOM 1268 C C . THR A 1 158 ? 5.372 -17.899 -10.929 1.00 94.19 158 THR A C 1
ATOM 1270 O O . THR A 1 158 ? 6.254 -17.051 -10.890 1.00 94.19 158 THR A O 1
ATOM 1273 N N . GLN A 1 159 ? 5.656 -19.204 -10.949 1.00 83.25 159 GLN A N 1
ATOM 1274 C CA . GLN A 1 159 ? 7.022 -19.747 -10.930 1.00 83.25 159 GLN A CA 1
ATOM 1275 C C . GLN A 1 159 ? 7.621 -19.976 -12.328 1.00 83.25 159 GLN A C 1
ATOM 1277 O O . GLN A 1 159 ? 8.795 -20.336 -12.411 1.00 83.25 159 GLN A O 1
ATOM 1282 N N . TYR A 1 160 ? 6.826 -19.805 -13.389 1.00 71.06 160 TYR A N 1
ATOM 1283 C CA . TYR A 1 160 ? 7.252 -19.887 -14.790 1.00 71.06 160 TYR A CA 1
ATOM 1284 C C . TYR A 1 160 ? 7.368 -18.486 -15.385 1.00 71.06 160 TYR A C 1
ATOM 1286 O O . TYR A 1 160 ? 8.279 -18.300 -16.218 1.00 71.06 160 TYR A O 1
#

InterPro domains:
  IPR005331 Sulfotransferase [PF03567] (29-159)
  IPR010635 Heparan sulphate 6-sulfotransferase/Protein-tyrosine sulfotransferase [PTHR12812] (2-160)
  IPR027417 P-loop containing nucleoside triphosphate hydrolase [G3DSA:3.40.50.300] (4-160)

Organism: NCBI:txid1143690